Protein AF-A0A9C8D7W1-F1 (afdb_monomer_lite)

Sequence (68 aa):
MKKLLEDAIQAEHDAMRFYKKTSELVKNKIARKKLANLSKEEESHERNLTKMYRKLFEEIFRTLHKNA

Secondary structure (DSSP, 8-state):
-HHHHHHHHHHHHHHHHHHHHHHHH---HHHHHHHHHHHHHHHHHHHHHHHHHHHHHHHHHHHHSS--

pLDDT: mean 91.25, std 13.83, range [49.09, 98.81]

Foldseek 3Di:
DLVVLVVLLVVLVVLLVVLQVVLVPDPDPVSNVVSPVSSVVSVVVSVVSVVVSCVVPVVVVVVVPVVD

Structure (mmCIF, N/CA/C/O backbone):
data_AF-A0A9C8D7W1-F1
#
_entry.id   AF-A0A9C8D7W1-F1
#
loop_
_atom_site.group_PDB
_atom_site.id
_atom_site.type_symbol
_atom_site.label_atom_id
_atom_site.label_alt_id
_atom_site.label_comp_id
_atom_site.label_asym_id
_atom_site.label_entity_id
_atom_site.label_seq_id
_atom_site.pdbx_PDB_ins_code
_atom_site.Cartn_x
_atom_site.Cartn_y
_atom_site.Cartn_z
_atom_site.occupancy
_atom_site.B_iso_or_equiv
_atom_site.auth_seq_id
_atom_site.auth_comp_id
_atom_site.auth_asym_id
_atom_site.auth_atom_id
_atom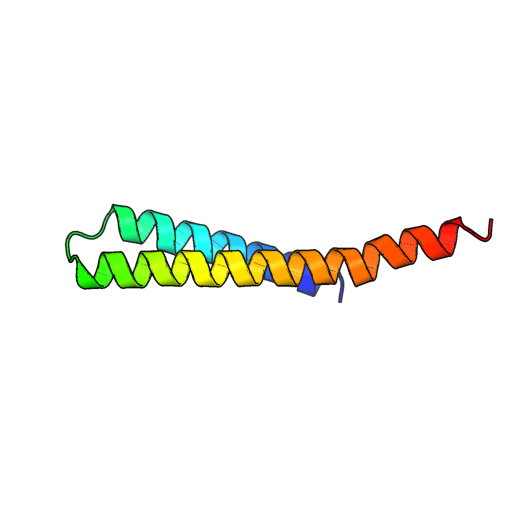_site.pdbx_PDB_model_num
ATOM 1 N N . MET A 1 1 ? 10.577 -10.358 -14.529 1.00 84.69 1 MET A N 1
ATOM 2 C CA . MET A 1 1 ? 11.063 -9.490 -13.431 1.00 84.69 1 MET A CA 1
ATOM 3 C C . MET A 1 1 ? 10.325 -8.154 -13.355 1.00 84.69 1 MET A C 1
ATOM 5 O O . MET A 1 1 ? 9.839 -7.846 -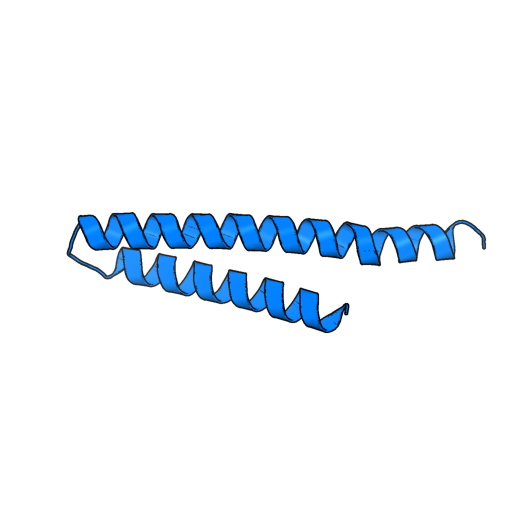12.281 1.00 84.69 1 MET A O 1
ATOM 9 N N . LYS A 1 2 ? 10.162 -7.402 -14.459 1.00 90.56 2 LYS A N 1
ATOM 10 C CA . LYS A 1 2 ? 9.371 -6.150 -14.483 1.00 90.56 2 LYS A CA 1
ATOM 11 C C . LYS A 1 2 ? 7.947 -6.320 -13.927 1.00 90.56 2 LYS A C 1
ATOM 13 O O . LYS A 1 2 ? 7.607 -5.692 -12.936 1.00 90.56 2 LYS A O 1
ATOM 18 N N . LYS A 1 3 ? 7.183 -7.259 -14.499 1.00 94.00 3 LYS A N 1
ATOM 19 C CA . LYS A 1 3 ? 5.808 -7.570 -14.079 1.00 94.00 3 LYS A CA 1
ATOM 20 C C . LYS A 1 3 ? 5.695 -7.999 -12.610 1.00 94.00 3 LYS A C 1
ATOM 22 O O . LYS A 1 3 ? 4.823 -7.523 -11.907 1.00 94.00 3 LYS A O 1
ATOM 27 N N . LEU A 1 4 ? 6.635 -8.817 -12.126 1.00 96.31 4 LEU A N 1
ATOM 28 C CA . LEU A 1 4 ? 6.691 -9.222 -10.715 1.00 96.31 4 LEU A CA 1
ATOM 29 C C . LEU A 1 4 ? 6.795 -8.011 -9.774 1.00 96.31 4 LEU A C 1
ATOM 31 O O . LEU A 1 4 ? 6.161 -7.988 -8.728 1.00 96.31 4 LEU A O 1
ATOM 35 N N . LEU A 1 5 ? 7.595 -7.009 -10.148 1.00 95.88 5 LEU A N 1
ATOM 36 C CA . LEU A 1 5 ? 7.775 -5.807 -9.341 1.00 95.88 5 LEU A CA 1
ATOM 37 C C . LEU A 1 5 ? 6.553 -4.877 -9.416 1.00 95.88 5 LEU A C 1
ATOM 39 O O . LEU A 1 5 ? 6.188 -4.288 -8.407 1.00 95.88 5 LEU A O 1
ATOM 43 N N . GLU A 1 6 ? 5.901 -4.783 -10.579 1.00 96.19 6 GLU A N 1
ATOM 44 C CA . GLU A 1 6 ? 4.616 -4.080 -10.736 1.00 96.19 6 GLU A CA 1
ATOM 45 C C . GLU A 1 6 ? 3.519 -4.717 -9.871 1.00 96.19 6 GLU A C 1
ATOM 47 O O . GLU A 1 6 ? 2.813 -4.011 -9.154 1.00 96.19 6 GLU A O 1
ATOM 52 N N . ASP A 1 7 ? 3.414 -6.048 -9.894 1.00 98.19 7 ASP A N 1
ATOM 53 C CA . ASP A 1 7 ? 2.433 -6.792 -9.100 1.00 98.19 7 ASP A CA 1
ATOM 54 C C . ASP A 1 7 ? 2.702 -6.640 -7.596 1.00 98.19 7 ASP A C 1
ATOM 56 O O . ASP A 1 7 ? 1.765 -6.465 -6.820 1.00 98.19 7 ASP A O 1
ATOM 60 N N . ALA A 1 8 ? 3.975 -6.625 -7.180 1.00 98.25 8 ALA A N 1
ATOM 61 C CA . ALA A 1 8 ? 4.351 -6.360 -5.794 1.00 98.25 8 ALA A CA 1
ATOM 62 C C . ALA A 1 8 ? 3.964 -4.936 -5.354 1.00 98.25 8 ALA A C 1
ATOM 64 O O . ALA A 1 8 ? 3.357 -4.776 -4.303 1.00 98.25 8 ALA A O 1
ATOM 65 N N . ILE A 1 9 ? 4.238 -3.909 -6.170 1.00 98.31 9 ILE A N 1
ATOM 66 C CA . ILE A 1 9 ? 3.828 -2.520 -5.880 1.00 98.31 9 ILE A CA 1
ATOM 67 C C . ILE A 1 9 ? 2.306 -2.426 -5.711 1.00 98.31 9 ILE A C 1
ATOM 69 O O . ILE A 1 9 ? 1.830 -1.795 -4.769 1.00 98.31 9 ILE A O 1
ATOM 73 N N . GLN A 1 10 ? 1.543 -3.076 -6.594 1.00 98.38 10 GLN A N 1
ATOM 74 C CA . GLN A 1 10 ? 0.084 -3.088 -6.505 1.00 98.38 10 GLN A CA 1
ATOM 75 C C . GLN A 1 10 ? -0.408 -3.797 -5.233 1.00 98.38 10 GLN A C 1
ATOM 77 O O . GLN A 1 10 ? -1.327 -3.305 -4.579 1.00 98.38 10 GLN A O 1
ATOM 82 N N . ALA A 1 11 ? 0.224 -4.908 -4.848 1.00 98.69 11 ALA A N 1
ATOM 83 C CA . ALA A 1 11 ? -0.108 -5.619 -3.617 1.00 98.69 11 ALA A CA 1
ATOM 84 C C . ALA A 1 11 ? 0.117 -4.750 -2.366 1.00 98.69 11 ALA A C 1
ATOM 86 O O . ALA A 1 11 ? -0.769 -4.685 -1.512 1.00 98.69 11 ALA A O 1
ATOM 87 N N . GLU A 1 12 ? 1.244 -4.029 -2.287 1.00 98.62 12 GLU A N 1
ATOM 88 C CA . GLU A 1 12 ? 1.508 -3.082 -1.190 1.00 98.62 12 GLU A CA 1
ATOM 89 C C . GLU A 1 12 ? 0.461 -1.960 -1.151 1.00 98.62 12 GLU A C 1
ATOM 91 O O . GLU 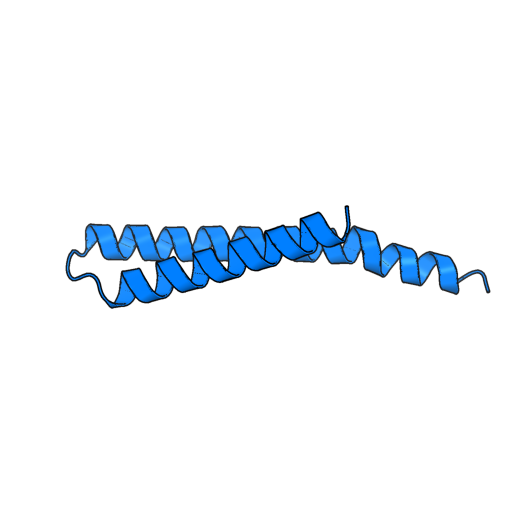A 1 12 ? -0.073 -1.620 -0.091 1.00 98.62 12 GLU A O 1
ATOM 96 N N . HIS A 1 13 ? 0.100 -1.420 -2.318 1.00 98.44 13 HIS A N 1
ATOM 97 C CA . HIS A 1 13 ? -0.909 -0.372 -2.432 1.00 98.44 13 HIS A CA 1
ATOM 98 C C . HIS A 1 13 ? -2.289 -0.830 -1.927 1.00 98.44 13 HIS A C 1
ATOM 100 O O . HIS A 1 13 ? -2.984 -0.112 -1.193 1.00 98.44 13 HIS A O 1
ATOM 106 N N . ASP A 1 14 ? -2.697 -2.044 -2.295 1.00 98.75 14 ASP A N 1
ATOM 107 C CA . ASP A 1 14 ? -3.973 -2.614 -1.873 1.00 98.75 14 ASP A CA 1
ATOM 108 C C . ASP A 1 14 ? -3.985 -2.938 -0.373 1.00 98.75 14 ASP A C 1
ATOM 110 O O . ASP A 1 14 ? -4.963 -2.613 0.312 1.00 98.75 14 ASP A O 1
ATOM 114 N N . ALA A 1 15 ? -2.884 -3.472 0.166 1.00 98.69 15 ALA A N 1
ATOM 115 C CA . ALA A 1 15 ? -2.715 -3.717 1.597 1.00 98.69 15 ALA A CA 1
ATOM 116 C C . ALA A 1 15 ? -2.751 -2.410 2.410 1.00 98.69 15 ALA A C 1
ATOM 118 O O . ALA A 1 15 ? -3.500 -2.306 3.389 1.00 98.69 15 ALA A O 1
ATOM 119 N N . MET A 1 16 ? -2.049 -1.365 1.956 1.00 98.69 16 MET A N 1
ATOM 120 C CA . MET A 1 16 ? -2.105 -0.024 2.545 1.00 98.69 16 MET A CA 1
ATOM 121 C C . MET A 1 16 ? -3.557 0.471 2.635 1.00 98.69 16 MET A C 1
ATOM 123 O O . MET A 1 16 ? -4.022 0.880 3.706 1.00 98.69 16 MET A O 1
ATOM 127 N N . ARG A 1 17 ? -4.304 0.425 1.522 1.00 98.69 17 ARG A N 1
ATOM 128 C CA . ARG A 1 17 ? -5.704 0.884 1.477 1.00 98.69 17 ARG A CA 1
ATOM 129 C C . ARG A 1 17 ? -6.606 0.053 2.379 1.00 98.69 17 ARG A C 1
ATOM 131 O O . ARG A 1 17 ? -7.486 0.621 3.033 1.00 98.69 17 ARG A O 1
ATOM 138 N N . PHE A 1 18 ? -6.399 -1.260 2.420 1.00 98.69 18 PHE A N 1
ATOM 139 C CA . PHE A 1 18 ? -7.137 -2.165 3.290 1.00 98.69 18 PHE A CA 1
ATOM 140 C C . PHE A 1 18 ? -6.930 -1.809 4.765 1.00 98.69 18 PHE A C 1
ATOM 142 O O . PHE A 1 18 ? -7.906 -1.576 5.487 1.00 98.69 18 PHE A O 1
ATOM 149 N N . TYR A 1 19 ? -5.679 -1.687 5.213 1.00 98.75 19 TYR A N 1
ATOM 150 C CA . TYR A 1 19 ? -5.374 -1.369 6.605 1.00 98.75 19 TYR A CA 1
ATOM 151 C C . TYR A 1 19 ? -5.844 0.028 6.999 1.00 98.75 19 TYR A C 1
ATOM 153 O O . TYR A 1 19 ? -6.417 0.190 8.080 1.00 98.75 19 TYR A O 1
ATOM 161 N N . LYS A 1 20 ? -5.693 1.021 6.114 1.00 98.62 20 LYS A N 1
ATOM 162 C CA . LYS A 1 20 ? -6.192 2.380 6.348 1.00 98.62 20 LYS A CA 1
ATOM 163 C C . LYS A 1 20 ? -7.699 2.386 6.591 1.00 98.62 20 LYS A C 1
ATOM 165 O O . LYS A 1 20 ? -8.134 2.795 7.668 1.00 98.62 20 LYS A O 1
ATOM 170 N N . LYS A 1 21 ? -8.484 1.853 5.649 1.00 98.62 21 LYS A N 1
ATOM 171 C CA . LYS A 1 21 ? -9.951 1.782 5.766 1.00 98.62 21 LYS A CA 1
ATOM 172 C C . LYS A 1 21 ? -10.383 0.988 6.997 1.00 98.62 21 LYS A C 1
ATOM 174 O O . LYS A 1 21 ? -11.260 1.416 7.739 1.00 98.62 21 LYS A O 1
ATOM 179 N N . THR A 1 22 ? -9.739 -0.146 7.265 1.00 98.38 22 THR A N 1
ATOM 180 C CA . THR A 1 22 ? -10.067 -0.969 8.440 1.00 98.38 22 THR A CA 1
ATOM 181 C C . THR A 1 22 ? -9.773 -0.220 9.744 1.00 98.38 22 THR A C 1
ATOM 183 O O . THR A 1 22 ? -10.557 -0.301 10.691 1.00 98.38 22 THR A O 1
ATOM 186 N N . SER A 1 23 ? -8.688 0.563 9.796 1.00 98.50 23 SER A N 1
ATOM 187 C CA . SER A 1 23 ? -8.352 1.389 10.963 1.00 98.50 23 SER A CA 1
ATOM 188 C C . SER A 1 23 ? -9.416 2.457 11.255 1.00 98.50 23 SER A C 1
ATOM 190 O O . SER A 1 23 ? -9.711 2.733 12.419 1.00 98.50 23 SER A O 1
ATOM 192 N N . GLU A 1 24 ? -10.035 3.016 10.214 1.00 98.12 24 GLU A N 1
ATOM 193 C CA . GLU A 1 24 ? -11.091 4.028 10.324 1.00 98.12 24 GLU A CA 1
ATOM 194 C C . GLU A 1 24 ? -12.402 3.426 10.862 1.00 98.12 24 GLU A C 1
ATOM 196 O O . GLU A 1 24 ? -13.114 4.078 11.628 1.00 98.12 24 GLU A O 1
ATOM 201 N N . LEU A 1 25 ? -12.688 2.160 10.531 1.00 98.19 25 LEU A N 1
ATOM 202 C CA . LEU A 1 25 ? -13.921 1.460 10.913 1.00 98.19 25 LEU A CA 1
ATOM 203 C C . LEU A 1 25 ? -13.871 0.825 12.312 1.00 98.19 25 LEU A C 1
ATOM 205 O O . LEU A 1 25 ? -14.903 0.669 12.970 1.00 98.19 25 LEU A O 1
ATOM 209 N N . VAL A 1 26 ? -12.689 0.437 12.797 1.00 97.88 26 VAL A N 1
ATOM 210 C CA . VAL A 1 26 ? -12.566 -0.294 14.067 1.00 97.88 26 VAL A CA 1
ATOM 211 C C . VAL A 1 26 ? -12.728 0.616 15.292 1.00 97.88 26 VAL A C 1
ATOM 213 O O . VAL A 1 26 ? -12.101 1.672 15.421 1.00 97.88 26 VAL A O 1
ATOM 216 N N . LYS A 1 27 ? -13.546 0.183 16.260 1.00 97.69 27 LYS A N 1
ATOM 217 C CA . LYS A 1 27 ? -13.797 0.916 17.519 1.00 97.69 27 LYS A CA 1
ATOM 218 C C . LYS A 1 27 ? -12.668 0.764 18.543 1.00 97.69 27 LYS A C 1
ATOM 220 O O . LYS A 1 27 ? -12.388 1.690 19.301 1.00 97.69 27 LYS A O 1
ATOM 225 N N . ASN A 1 28 ? -12.012 -0.397 18.575 1.00 98.44 28 ASN A N 1
ATOM 226 C CA . ASN A 1 28 ? -10.923 -0.666 19.508 1.00 98.44 28 ASN A CA 1
ATOM 227 C C . ASN A 1 28 ? -9.697 0.212 19.181 1.00 98.44 28 ASN A C 1
ATOM 229 O O . ASN A 1 28 ? -9.141 0.138 18.084 1.00 98.44 28 ASN A O 1
ATOM 233 N N . LYS A 1 29 ? -9.258 1.030 20.148 1.00 97.94 29 LYS A N 1
ATOM 234 C CA . LYS A 1 29 ? -8.155 1.992 19.974 1.00 97.94 29 LYS A CA 1
ATOM 235 C C . LYS A 1 29 ? -6.801 1.325 19.695 1.00 97.94 29 LYS A C 1
ATOM 237 O O . LYS A 1 29 ? -6.010 1.867 18.926 1.00 97.94 29 LYS A O 1
ATOM 242 N N . ILE A 1 30 ? -6.537 0.162 20.292 1.00 98.38 30 ILE A N 1
ATOM 243 C CA . ILE A 1 30 ? -5.289 -0.591 20.091 1.00 98.38 30 ILE A CA 1
ATOM 244 C C . ILE A 1 30 ? -5.258 -1.149 18.666 1.00 98.38 30 ILE A C 1
ATOM 246 O O . ILE A 1 30 ? -4.289 -0.927 17.941 1.00 98.38 30 ILE A O 1
ATOM 250 N N . ALA A 1 31 ? -6.350 -1.788 18.237 1.00 98.44 31 ALA A N 1
ATOM 251 C CA . ALA A 1 31 ? -6.491 -2.305 16.878 1.00 98.44 31 ALA A CA 1
ATOM 252 C C . ALA A 1 31 ? -6.380 -1.185 15.833 1.00 98.44 31 ALA A C 1
ATOM 254 O O . ALA A 1 31 ? -5.625 -1.319 14.874 1.00 98.44 31 ALA A O 1
ATOM 255 N N . ARG A 1 32 ? -7.043 -0.040 16.061 1.00 98.69 32 ARG A N 1
ATOM 256 C CA . ARG A 1 32 ? -6.927 1.154 15.207 1.00 98.69 32 ARG A CA 1
ATOM 257 C C . ARG A 1 32 ? -5.477 1.585 15.029 1.00 98.69 32 ARG A C 1
ATOM 259 O O . ARG A 1 32 ? -5.032 1.772 13.902 1.00 98.69 32 ARG A O 1
ATOM 266 N N . LYS A 1 33 ? -4.737 1.727 16.134 1.00 98.56 33 LYS A N 1
ATOM 267 C CA . LYS A 1 33 ? -3.328 2.135 16.098 1.00 98.56 33 LYS A CA 1
ATOM 268 C C . LYS A 1 33 ? -2.472 1.115 15.349 1.00 98.56 33 LYS A C 1
ATOM 270 O O . LYS A 1 33 ? -1.641 1.513 14.539 1.00 98.56 33 LYS A O 1
ATOM 275 N N . LYS A 1 34 ? -2.683 -0.185 15.583 1.00 98.69 34 LYS A N 1
ATOM 276 C CA . LYS A 1 34 ? -1.927 -1.238 14.892 1.00 98.69 34 LYS A CA 1
ATOM 277 C C . LYS A 1 34 ? -2.195 -1.229 13.386 1.00 98.69 34 LYS A C 1
ATOM 279 O O . LYS A 1 34 ? -1.240 -1.240 12.624 1.00 98.69 34 LYS A O 1
ATOM 284 N N . LEU A 1 35 ? -3.454 -1.134 12.964 1.00 98.81 35 LEU A N 1
ATOM 285 C CA . LEU A 1 35 ? -3.832 -1.070 11.547 1.00 98.81 35 LEU A CA 1
ATOM 286 C C . LEU A 1 35 ? -3.309 0.201 10.867 1.00 98.81 35 LEU A C 1
ATOM 288 O O . LEU A 1 35 ? -2.783 0.136 9.762 1.00 98.81 35 LEU A O 1
ATOM 292 N N . ALA A 1 36 ? -3.374 1.351 11.541 1.00 98.69 36 ALA A N 1
ATOM 293 C CA . ALA A 1 36 ? -2.797 2.587 11.018 1.00 98.69 36 ALA A CA 1
ATOM 294 C C . ALA A 1 36 ? -1.269 2.491 10.852 1.00 98.69 36 ALA A C 1
ATOM 296 O O . ALA A 1 36 ? -0.723 3.059 9.911 1.00 98.69 36 ALA A O 1
ATOM 297 N N . ASN A 1 37 ? -0.579 1.771 11.742 1.00 98.81 37 ASN A N 1
ATOM 298 C CA . ASN A 1 37 ? 0.853 1.513 11.602 1.00 98.81 37 ASN A CA 1
ATOM 299 C C . ASN A 1 37 ? 1.149 0.562 10.436 1.00 98.81 37 ASN A C 1
ATOM 301 O O . ASN A 1 37 ? 2.010 0.888 9.631 1.00 98.81 37 ASN A O 1
ATOM 305 N N . LEU A 1 38 ? 0.393 -0.534 10.292 1.00 98.81 38 LEU A N 1
ATOM 306 C CA . LEU A 1 38 ? 0.533 -1.449 9.150 1.00 98.81 38 LEU A CA 1
ATOM 307 C C . LEU A 1 38 ? 0.339 -0.709 7.823 1.00 98.81 38 LEU A C 1
ATOM 309 O O . LEU A 1 38 ? 1.174 -0.806 6.939 1.00 98.81 38 LEU A O 1
ATOM 313 N N . SER A 1 39 ? -0.682 0.148 7.717 1.00 98.75 39 SER A N 1
ATOM 314 C CA . SER A 1 39 ? -0.864 0.993 6.529 1.00 98.75 39 SER A CA 1
ATOM 315 C C . SER A 1 39 ? 0.363 1.858 6.208 1.00 98.75 39 SER A C 1
ATOM 317 O O . SER A 1 39 ? 0.634 2.089 5.036 1.00 98.75 39 SER A O 1
ATOM 319 N N . LYS A 1 40 ? 1.085 2.368 7.213 1.00 98.75 40 LYS A N 1
ATOM 320 C CA . LYS A 1 40 ? 2.301 3.171 6.995 1.00 98.75 40 LYS A CA 1
ATOM 321 C C . LYS A 1 40 ? 3.502 2.316 6.594 1.00 98.75 40 LYS A C 1
ATOM 323 O O . LYS A 1 40 ? 4.363 2.802 5.864 1.00 98.75 40 LYS A O 1
ATOM 328 N N . GLU A 1 41 ? 3.574 1.083 7.092 1.00 98.75 41 GLU A N 1
ATOM 329 C CA . GLU A 1 41 ? 4.592 0.105 6.699 1.00 98.75 41 GLU A CA 1
ATOM 330 C C . GLU A 1 41 ? 4.447 -0.223 5.205 1.00 98.75 41 GLU A C 1
ATOM 332 O O . GLU A 1 41 ? 5.401 0.003 4.460 1.00 98.75 41 GLU A O 1
ATOM 337 N N . GLU A 1 42 ? 3.239 -0.560 4.736 1.00 98.69 42 GLU A N 1
ATOM 338 C CA . GLU A 1 42 ? 3.018 -0.879 3.312 1.00 98.69 42 GLU A CA 1
ATOM 339 C C . GLU A 1 42 ? 3.255 0.327 2.394 1.00 98.69 42 GLU A C 1
ATOM 341 O O . GLU A 1 42 ? 3.840 0.199 1.324 1.00 98.69 42 GLU A O 1
ATOM 346 N N . GLU A 1 43 ? 2.921 1.544 2.836 1.00 98.50 43 GLU A N 1
ATOM 347 C CA . GLU A 1 43 ? 3.269 2.763 2.093 1.00 98.50 43 GLU A CA 1
ATOM 348 C C . GLU A 1 43 ? 4.801 2.935 1.957 1.00 98.50 43 GLU A C 1
ATOM 350 O O . GLU A 1 43 ? 5.317 3.433 0.952 1.00 98.50 43 GLU A O 1
ATOM 355 N N . SER A 1 44 ? 5.571 2.535 2.975 1.00 98.50 44 SER A N 1
ATOM 356 C CA . SER A 1 44 ? 7.037 2.517 2.911 1.00 98.50 44 SER A CA 1
ATOM 357 C C . SER A 1 44 ? 7.545 1.466 1.922 1.00 98.50 44 SER A C 1
ATOM 359 O O . SER A 1 44 ? 8.432 1.766 1.116 1.00 98.50 44 SER A O 1
ATOM 361 N N . HIS A 1 45 ? 6.961 0.267 1.943 1.00 98.56 45 HIS A N 1
ATOM 362 C CA . HIS A 1 45 ? 7.283 -0.810 1.010 1.00 98.56 45 HIS A CA 1
ATOM 363 C C . HIS A 1 45 ? 6.978 -0.404 -0.439 1.00 98.56 45 HIS A C 1
ATOM 365 O O . HIS A 1 45 ? 7.882 -0.453 -1.276 1.00 98.56 45 HIS A O 1
ATOM 371 N N . GLU A 1 46 ? 5.780 0.127 -0.716 1.00 98.19 46 GLU A N 1
ATOM 372 C CA . GLU A 1 46 ? 5.362 0.636 -2.032 1.00 98.19 46 GLU A CA 1
ATOM 373 C C . GLU A 1 46 ? 6.374 1.659 -2.577 1.00 98.19 46 GLU A C 1
ATOM 375 O O . GLU A 1 46 ? 6.846 1.554 -3.716 1.00 98.19 46 GLU A O 1
ATOM 380 N N . ARG A 1 47 ? 6.785 2.626 -1.742 1.00 98.19 47 ARG A N 1
ATOM 381 C CA . ARG A 1 47 ? 7.790 3.637 -2.114 1.00 98.19 47 ARG A CA 1
ATOM 382 C C . ARG A 1 47 ? 9.144 3.019 -2.452 1.00 98.19 47 ARG A C 1
ATOM 384 O O . ARG A 1 47 ? 9.786 3.459 -3.408 1.00 98.19 47 ARG A O 1
ATOM 391 N N . ASN A 1 48 ? 9.605 2.041 -1.676 1.00 98.06 48 ASN A N 1
ATOM 392 C CA . ASN A 1 48 ? 10.895 1.391 -1.906 1.00 98.06 48 ASN A CA 1
ATOM 393 C C . ASN A 1 48 ? 10.879 0.550 -3.187 1.00 98.06 48 ASN A C 1
ATOM 395 O O . ASN A 1 48 ? 11.780 0.694 -4.016 1.00 98.06 48 ASN A O 1
ATOM 399 N N . LEU A 1 49 ? 9.827 -0.243 -3.401 1.00 97.69 49 LEU A N 1
ATOM 400 C CA . LEU A 1 49 ? 9.646 -1.030 -4.621 1.00 97.69 49 LEU A CA 1
ATOM 401 C C . LEU A 1 49 ? 9.528 -0.131 -5.857 1.00 97.69 49 LEU A C 1
ATOM 403 O O . LEU A 1 49 ? 10.173 -0.393 -6.871 1.00 97.69 49 LEU A O 1
ATOM 407 N N . THR A 1 50 ? 8.802 0.986 -5.757 1.00 95.56 50 THR A N 1
ATOM 408 C CA . THR A 1 50 ? 8.701 1.975 -6.840 1.00 95.56 50 THR A CA 1
ATOM 409 C C . THR A 1 50 ? 10.063 2.583 -7.173 1.00 95.56 50 THR A C 1
ATOM 411 O O . THR A 1 50 ? 10.428 2.678 -8.344 1.00 95.56 50 THR A O 1
ATOM 414 N N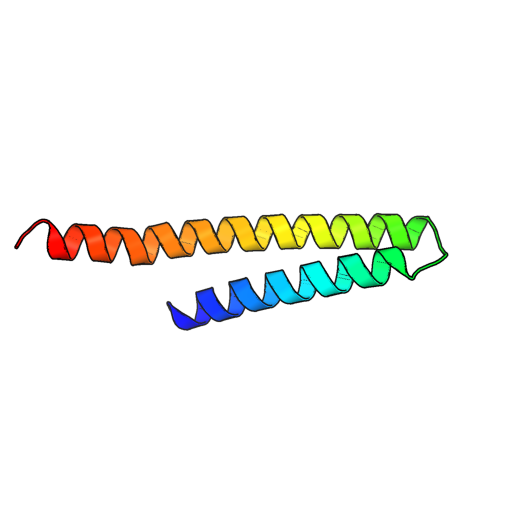 . LYS A 1 51 ? 10.866 2.959 -6.167 1.00 95.50 51 LYS A N 1
ATOM 415 C CA . LYS A 1 51 ? 12.239 3.447 -6.392 1.00 95.50 51 LYS A CA 1
ATOM 416 C C . LYS A 1 51 ? 13.105 2.397 -7.090 1.00 95.50 51 LYS A C 1
ATOM 418 O O . LYS A 1 51 ? 13.832 2.741 -8.021 1.00 95.50 51 LYS A O 1
ATOM 423 N N . MET A 1 52 ? 13.016 1.134 -6.672 1.00 94.62 52 MET A N 1
ATOM 424 C CA . MET A 1 52 ? 13.729 0.026 -7.315 1.00 94.62 52 MET A CA 1
ATOM 425 C C . MET A 1 52 ? 13.284 -0.165 -8.765 1.00 94.62 52 MET A C 1
ATOM 427 O O . MET A 1 52 ? 14.132 -0.308 -9.641 1.00 94.62 52 MET A O 1
ATOM 431 N N . TYR A 1 53 ? 11.978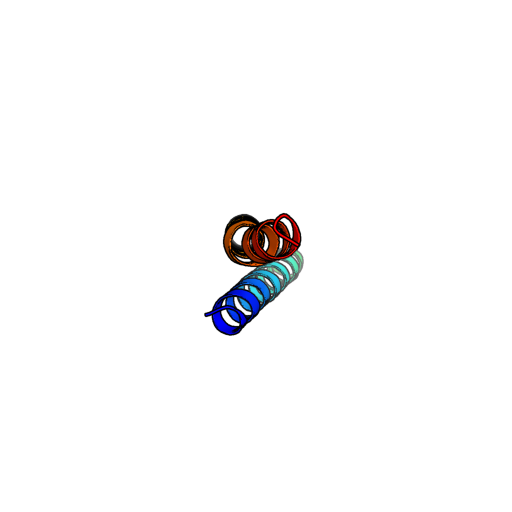 -0.108 -9.034 1.00 94.31 53 TYR A N 1
ATOM 432 C CA . TYR A 1 53 ? 11.425 -0.217 -10.380 1.00 94.31 53 TYR A CA 1
ATOM 433 C C . TYR A 1 53 ? 11.971 0.879 -11.296 1.00 94.31 53 TYR A C 1
ATOM 435 O O . TYR A 1 53 ? 12.472 0.581 -12.379 1.00 94.31 53 TYR A O 1
ATOM 443 N N . ARG A 1 54 ? 11.951 2.138 -10.838 1.00 91.31 54 ARG A N 1
ATOM 444 C CA . ARG A 1 54 ? 12.497 3.267 -11.602 1.00 91.31 54 ARG A CA 1
ATOM 445 C C . ARG A 1 54 ? 13.979 3.086 -11.886 1.00 91.31 54 ARG A C 1
ATOM 447 O O . ARG A 1 54 ? 14.397 3.187 -13.032 1.00 91.31 54 ARG A O 1
ATOM 454 N N . LYS A 1 55 ? 14.768 2.741 -10.867 1.00 91.75 55 LYS A N 1
ATOM 455 C CA . LYS A 1 55 ? 16.202 2.495 -11.041 1.00 91.75 55 LYS A CA 1
ATOM 456 C C . LYS A 1 55 ? 16.459 1.395 -12.073 1.00 91.75 55 LYS A C 1
ATOM 458 O O . LYS A 1 55 ? 17.231 1.586 -12.996 1.00 91.75 55 LYS A O 1
ATOM 463 N N . LEU A 1 56 ? 15.767 0.265 -11.966 1.00 90.44 56 LEU A N 1
ATOM 464 C CA . LEU A 1 56 ? 15.998 -0.866 -12.860 1.00 90.44 56 LEU A CA 1
ATOM 465 C C . LEU A 1 56 ? 15.489 -0.629 -14.283 1.00 90.44 56 LEU A C 1
ATOM 467 O O . LEU A 1 56 ? 16.130 -1.095 -15.212 1.00 90.44 56 LEU A O 1
ATOM 471 N N . PHE A 1 57 ? 14.364 0.060 -14.487 1.00 86.94 57 PHE A N 1
ATOM 472 C CA . PHE A 1 57 ? 13.713 0.112 -15.804 1.00 86.94 57 PHE A CA 1
ATOM 473 C C . PHE A 1 57 ? 13.711 1.499 -16.464 1.00 86.94 57 PHE A C 1
ATOM 475 O O . PHE A 1 57 ? 13.679 1.569 -17.692 1.00 86.94 57 PHE A O 1
ATOM 482 N N . GLU A 1 58 ? 13.816 2.596 -15.709 1.00 78.44 58 GLU A N 1
ATOM 483 C CA . GLU A 1 58 ? 13.966 3.946 -16.278 1.00 78.44 58 GLU A CA 1
ATOM 484 C C . GLU A 1 58 ? 15.435 4.288 -16.576 1.00 78.44 58 GLU A C 1
ATOM 486 O O . GLU A 1 58 ? 15.702 4.958 -17.576 1.00 78.44 58 GLU A O 1
ATOM 491 N N . GLU A 1 59 ? 16.409 3.805 -15.785 1.00 69.38 59 GLU A N 1
ATOM 492 C CA . GLU A 1 59 ? 17.830 3.946 -16.159 1.00 69.38 59 GLU A CA 1
ATOM 493 C C . GLU A 1 59 ? 18.149 3.138 -17.417 1.00 69.38 59 GLU A C 1
ATOM 495 O O . GLU A 1 59 ? 18.821 3.663 -18.297 1.00 69.38 59 GLU A O 1
ATOM 500 N N . ILE A 1 60 ? 17.615 1.917 -17.569 1.00 61.59 60 ILE A N 1
ATOM 501 C CA . ILE A 1 60 ? 17.809 1.118 -18.793 1.00 61.59 60 ILE A CA 1
ATOM 502 C C . ILE A 1 60 ? 17.335 1.889 -20.032 1.00 61.59 60 ILE A C 1
ATOM 504 O O . ILE A 1 60 ? 18.065 1.959 -21.018 1.00 61.59 60 ILE A O 1
ATOM 508 N N . PHE A 1 61 ? 16.164 2.532 -19.974 1.00 60.06 61 PHE A N 1
ATOM 509 C CA . PHE A 1 61 ? 15.666 3.354 -21.081 1.00 60.06 61 PHE A CA 1
ATOM 510 C C . PHE A 1 61 ? 16.611 4.527 -21.397 1.00 60.06 61 PHE A C 1
ATOM 512 O O . PHE A 1 61 ? 16.942 4.771 -22.556 1.00 60.06 61 PHE A O 1
ATOM 519 N N . ARG A 1 62 ? 17.117 5.226 -20.371 1.00 61.59 62 ARG A N 1
ATOM 520 C CA . ARG A 1 62 ? 18.065 6.338 -20.558 1.00 61.59 62 ARG A CA 1
ATOM 521 C C . ARG A 1 62 ? 19.406 5.884 -21.134 1.00 61.59 62 ARG A C 1
ATOM 523 O O . ARG A 1 62 ? 19.968 6.610 -21.945 1.00 61.59 62 ARG A O 1
ATOM 530 N N . THR A 1 63 ? 19.929 4.729 -20.732 1.00 64.88 63 THR A N 1
ATOM 531 C CA . THR A 1 63 ? 21.224 4.229 -21.222 1.00 64.88 63 THR A CA 1
ATOM 532 C C . THR A 1 63 ? 21.124 3.699 -22.653 1.00 64.88 63 THR A 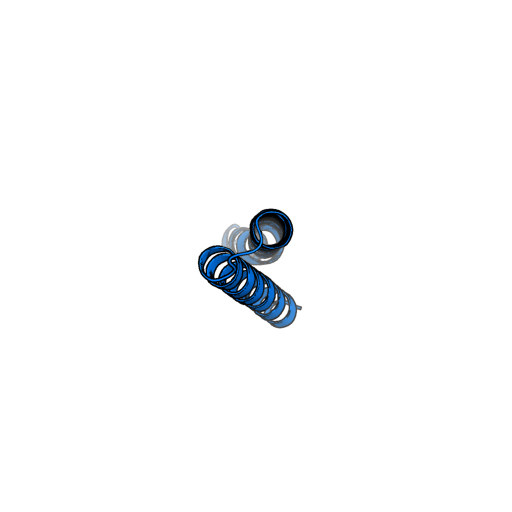C 1
ATOM 534 O O . THR A 1 63 ? 22.030 3.931 -23.447 1.00 64.88 63 THR A O 1
ATOM 537 N N . LEU A 1 64 ? 20.010 3.051 -23.014 1.00 60.31 64 LEU A N 1
ATOM 538 C CA . LEU A 1 64 ? 19.785 2.545 -24.374 1.00 60.31 64 LEU A CA 1
ATOM 539 C C . LEU A 1 64 ? 19.594 3.666 -25.410 1.00 60.31 64 LEU A C 1
ATOM 541 O O . LEU A 1 64 ? 19.978 3.491 -26.560 1.00 60.31 64 LEU A O 1
ATOM 545 N N . HIS A 1 65 ? 19.055 4.821 -25.007 1.00 58.84 65 HIS A N 1
ATOM 546 C CA . HIS A 1 65 ? 18.790 5.955 -25.904 1.00 58.84 65 HIS A CA 1
ATOM 547 C C . HIS A 1 65 ? 19.799 7.113 -25.803 1.00 58.84 65 HIS A C 1
ATOM 549 O O . HIS A 1 65 ? 19.641 8.112 -26.493 1.00 58.84 65 HIS A O 1
ATOM 555 N N . LYS A 1 66 ? 20.835 7.007 -24.959 1.00 56.72 66 LYS A N 1
ATOM 556 C CA . LYS A 1 66 ? 21.951 7.975 -24.911 1.00 56.72 66 LYS A CA 1
ATOM 557 C C . LYS A 1 66 ? 23.091 7.662 -25.887 1.00 56.72 66 LYS A C 1
ATOM 559 O O . LYS A 1 66 ? 23.937 8.521 -26.095 1.00 56.72 66 LYS A O 1
ATOM 564 N N . ASN A 1 67 ? 23.115 6.454 -26.446 1.00 52.25 67 ASN A N 1
ATOM 565 C CA . ASN A 1 67 ? 24.147 5.983 -27.376 1.00 52.25 67 ASN A CA 1
ATOM 566 C C . ASN A 1 67 ? 23.627 5.865 -28.825 1.00 52.25 67 ASN A C 1
ATOM 568 O O . ASN A 1 67 ? 24.189 5.099 -29.605 1.00 52.25 67 ASN A O 1
ATOM 572 N N . ALA A 1 68 ? 22.539 6.570 -29.153 1.00 49.09 68 ALA A N 1
ATOM 573 C CA . ALA A 1 68 ? 21.936 6.634 -30.484 1.00 49.09 68 ALA A CA 1
ATOM 574 C C . ALA A 1 68 ? 22.015 8.062 -31.033 1.00 49.09 68 ALA A C 1
ATOM 576 O O . ALA A 1 68 ? 21.875 9.000 -30.213 1.00 49.09 68 ALA A O 1
#

Radius of gyration: 16.75 Å; chains: 1; bounding box: 38×18×51 Å